Protein AF-A0A8J5WMP0-F1 (afdb_monomer_lite)

Radius of gyration: 18.97 Å; chains: 1; bounding box: 72×23×39 Å

Foldseek 3Di:
DDDDPDPPDPPPDPVLVVLLVVLCVQLQVCLVVVNLVRSLVSLVVSCVSPVPDLSSQLSNLLSQLVPFDLVDLCSNLVHDPCPDDDDDLVRLVVSLVVSLVSLPPDDPDDDVSSVVSSVVSNVSNVVSSVVSD

Structure (mmCIF, N/CA/C/O backbone):
data_AF-A0A8J5WMP0-F1
#
_entry.id   AF-A0A8J5WMP0-F1
#
loop_
_atom_site.group_PDB
_atom_site.id
_atom_site.type_symbol
_atom_site.label_atom_id
_atom_site.label_alt_id
_atom_site.label_comp_id
_atom_site.label_asym_id
_atom_site.label_entity_id
_atom_site.label_seq_id
_atom_site.pdbx_PDB_ins_code
_atom_site.Cartn_x
_atom_site.Cartn_y
_atom_site.Cartn_z
_atom_site.occupancy
_atom_site.B_iso_or_equiv
_atom_site.auth_seq_id
_atom_site.auth_comp_id
_atom_site.auth_asym_id
_atom_site.auth_atom_id
_atom_site.pdbx_PDB_model_num
ATOM 1 N N . MET A 1 1 ? 59.869 -8.081 -12.077 1.00 47.88 1 MET A N 1
ATOM 2 C CA . MET A 1 1 ? 58.884 -7.028 -11.755 1.00 47.88 1 MET A CA 1
ATOM 3 C C . MET A 1 1 ? 57.891 -6.886 -12.904 1.00 47.88 1 MET A C 1
ATOM 5 O O . MET A 1 1 ? 58.266 -6.296 -13.909 1.00 47.88 1 MET A O 1
ATOM 9 N N . PRO A 1 2 ? 56.664 -7.425 -12.801 1.00 46.62 2 PRO A N 1
ATOM 10 C CA . PRO A 1 2 ? 55.571 -6.978 -13.657 1.00 46.62 2 PRO A CA 1
ATOM 11 C C . PRO A 1 2 ? 54.339 -6.659 -12.800 1.00 46.62 2 PRO A C 1
ATOM 13 O O . PRO A 1 2 ? 53.570 -7.541 -12.436 1.00 46.62 2 PRO A O 1
ATOM 16 N N . GLY A 1 3 ? 54.171 -5.391 -12.437 1.00 41.25 3 GLY A N 1
ATOM 17 C CA . GLY A 1 3 ? 52.936 -4.885 -11.842 1.00 41.25 3 GLY A CA 1
ATOM 18 C C . GLY A 1 3 ? 52.186 -4.078 -12.889 1.00 41.25 3 GLY A C 1
ATOM 19 O O . GLY A 1 3 ? 52.313 -2.859 -12.921 1.00 41.25 3 GLY A O 1
ATOM 20 N N . GLY A 1 4 ? 51.464 -4.749 -13.785 1.00 47.53 4 GLY A N 1
ATOM 21 C CA . GLY A 1 4 ? 50.484 -4.068 -14.628 1.00 47.53 4 GLY A CA 1
ATOM 22 C C . GLY A 1 4 ? 49.282 -3.674 -13.767 1.00 47.53 4 GLY A C 1
ATOM 23 O O . GLY A 1 4 ? 48.756 -4.542 -13.066 1.00 47.53 4 GLY A O 1
ATOM 24 N N . PRO A 1 5 ? 48.814 -2.414 -13.777 1.00 46.19 5 PRO A N 1
ATOM 25 C CA . PRO A 1 5 ? 47.543 -2.097 -13.155 1.00 46.19 5 PRO A CA 1
ATOM 26 C C . PRO A 1 5 ? 46.428 -2.642 -14.050 1.00 46.19 5 PRO A C 1
ATOM 28 O O . PRO A 1 5 ? 46.051 -2.041 -15.057 1.00 46.19 5 PRO A O 1
ATOM 31 N N . SER A 1 6 ? 45.908 -3.811 -13.668 1.00 48.47 6 SER A N 1
ATOM 32 C CA . SER A 1 6 ? 44.595 -4.285 -14.091 1.00 48.47 6 SER A CA 1
ATOM 33 C C . SER A 1 6 ? 43.588 -3.164 -13.873 1.00 48.47 6 SER A C 1
ATOM 35 O O . SER A 1 6 ? 43.321 -2.750 -12.745 1.00 48.47 6 SER A O 1
ATOM 37 N N . ARG A 1 7 ? 43.033 -2.676 -14.981 1.00 50.16 7 ARG A N 1
ATOM 38 C CA . ARG A 1 7 ? 41.872 -1.794 -15.034 1.00 50.16 7 ARG A CA 1
ATOM 39 C C . ARG A 1 7 ? 40.671 -2.544 -14.453 1.00 50.16 7 ARG A C 1
ATOM 41 O O . ARG A 1 7 ? 39.878 -3.119 -15.189 1.00 50.16 7 ARG A O 1
ATOM 48 N N . ALA A 1 8 ? 40.547 -2.561 -13.129 1.00 43.94 8 ALA A N 1
ATOM 49 C CA . ALA A 1 8 ? 39.281 -2.840 -12.475 1.00 43.94 8 ALA A CA 1
ATOM 50 C C . ALA A 1 8 ? 38.412 -1.599 -12.688 1.00 43.94 8 ALA A C 1
ATOM 52 O O . ALA A 1 8 ? 38.604 -0.566 -12.049 1.00 43.94 8 ALA A O 1
ATOM 53 N N . ALA A 1 9 ? 37.532 -1.675 -13.683 1.00 46.50 9 ALA A N 1
ATOM 54 C CA . ALA A 1 9 ? 36.509 -0.677 -13.915 1.00 46.50 9 ALA A CA 1
ATOM 55 C C . ALA A 1 9 ? 35.616 -0.603 -12.671 1.00 46.50 9 ALA A C 1
ATOM 57 O O . ALA A 1 9 ? 34.736 -1.435 -12.470 1.00 46.50 9 ALA A O 1
ATOM 58 N N . SER A 1 10 ? 35.852 0.400 -11.830 1.00 45.62 10 SER A N 1
ATOM 59 C CA . SER A 1 10 ? 34.812 0.937 -10.968 1.00 45.62 10 SER A CA 1
ATOM 60 C C . SER A 1 10 ? 33.701 1.422 -11.894 1.00 45.62 10 SER A C 1
ATOM 62 O O . SER A 1 10 ? 33.881 2.428 -12.572 1.00 45.62 10 SER A O 1
ATOM 64 N N . ALA A 1 11 ? 32.600 0.682 -11.984 1.00 49.53 11 ALA A N 1
ATOM 65 C CA . ALA A 1 11 ? 31.325 1.212 -12.447 1.00 49.53 11 ALA A CA 1
ATOM 66 C C . ALA A 1 11 ? 30.597 1.723 -11.194 1.00 49.53 11 ALA A C 1
ATOM 68 O O . ALA A 1 11 ? 30.086 0.900 -10.431 1.00 49.53 11 ALA A O 1
ATOM 69 N N . PRO A 1 12 ? 30.613 3.033 -10.890 1.00 45.56 12 PRO A N 1
ATOM 70 C CA . PRO A 1 12 ? 29.970 3.561 -9.700 1.00 45.56 12 PRO A CA 1
ATOM 71 C C . PRO A 1 12 ? 28.574 4.094 -10.064 1.00 45.56 12 PRO A C 1
ATOM 73 O O . PRO A 1 12 ? 28.415 4.794 -11.056 1.00 45.56 12 PRO A O 1
ATOM 76 N N . ALA A 1 13 ? 27.575 3.780 -9.240 1.00 52.56 13 ALA A N 1
ATOM 77 C CA . ALA A 1 13 ? 26.239 4.396 -9.178 1.00 52.56 13 ALA A CA 1
ATOM 78 C C . ALA A 1 13 ? 25.251 4.213 -10.359 1.00 52.56 13 ALA A C 1
ATOM 80 O O . ALA A 1 13 ? 24.095 3.903 -10.084 1.00 52.56 13 ALA A O 1
ATOM 81 N N . GLU A 1 14 ? 25.658 4.299 -11.628 1.00 50.19 14 GLU A N 1
ATOM 82 C CA . GLU A 1 14 ? 24.717 4.345 -12.775 1.00 50.19 14 GLU A CA 1
ATOM 83 C C . GLU A 1 14 ? 23.823 3.092 -12.887 1.00 50.19 14 GLU A C 1
ATOM 85 O O . GLU A 1 14 ? 22.607 3.175 -13.032 1.00 50.19 14 GLU A O 1
ATOM 90 N N . GLY A 1 15 ? 24.398 1.899 -12.692 1.00 60.91 15 GLY A N 1
ATOM 91 C CA . GLY A 1 15 ? 23.635 0.647 -12.775 1.00 60.91 15 GLY A CA 1
ATOM 92 C C . GLY A 1 15 ? 22.608 0.450 -11.651 1.00 60.91 15 GLY A C 1
ATOM 93 O O . GLY A 1 15 ? 21.719 -0.390 -11.780 1.00 60.91 15 GLY A O 1
ATOM 94 N N . SER A 1 16 ? 22.722 1.194 -10.543 1.00 69.38 16 SER A N 1
ATOM 95 C CA . SER A 1 16 ? 21.764 1.119 -9.435 1.00 69.38 16 SER A CA 1
ATOM 96 C C . SER A 1 16 ? 20.502 1.918 -9.742 1.00 69.38 16 SER A C 1
ATOM 98 O O . SER A 1 16 ? 19.400 1.426 -9.500 1.00 69.38 16 SER A O 1
ATOM 100 N N . ASP A 1 17 ? 20.649 3.118 -10.302 1.00 79.06 17 ASP A N 1
ATOM 101 C CA . ASP A 1 17 ? 19.514 3.982 -10.635 1.00 79.06 17 ASP A CA 1
ATOM 102 C C . ASP A 1 17 ? 18.747 3.461 -11.857 1.00 79.06 17 ASP A C 1
ATOM 104 O O . ASP A 1 17 ? 17.510 3.470 -11.866 1.00 79.06 17 ASP A O 1
ATOM 108 N N . ASP A 1 18 ? 19.454 2.881 -12.830 1.00 85.31 18 ASP A N 1
ATOM 109 C CA . ASP A 1 18 ? 18.842 2.182 -13.963 1.00 85.31 18 ASP A CA 1
ATOM 110 C C . ASP A 1 18 ? 18.037 0.951 -13.516 1.00 85.31 18 ASP A C 1
ATOM 112 O O . ASP A 1 18 ? 16.903 0.737 -13.955 1.00 85.31 18 ASP A O 1
ATOM 116 N N . GLU A 1 19 ? 18.578 0.142 -12.598 1.00 88.88 19 GLU A N 1
ATOM 117 C CA . GLU A 1 19 ? 17.872 -1.029 -12.065 1.00 88.88 19 GLU A CA 1
ATOM 118 C C . GLU A 1 19 ? 16.671 -0.616 -11.199 1.00 88.88 19 GLU A C 1
ATOM 120 O O . GLU A 1 19 ? 15.621 -1.259 -11.258 1.00 88.88 19 GLU A O 1
ATOM 125 N N . VAL A 1 20 ? 16.771 0.473 -10.428 1.00 88.94 20 VAL A N 1
ATOM 126 C CA . VAL A 1 20 ? 15.630 1.037 -9.685 1.00 88.94 20 VAL A CA 1
ATOM 127 C C . VAL A 1 20 ? 14.538 1.477 -10.654 1.00 88.94 20 VAL A C 1
ATOM 129 O O . VAL A 1 20 ? 13.384 1.086 -10.478 1.00 88.94 20 VAL A O 1
ATOM 132 N N . SER A 1 21 ? 14.894 2.214 -11.705 1.00 89.69 21 SER A N 1
ATOM 133 C CA . SER A 1 21 ? 13.956 2.663 -12.739 1.00 89.69 21 SER A CA 1
ATOM 134 C C . SER A 1 21 ? 13.278 1.481 -13.434 1.00 89.69 21 SER A C 1
ATOM 136 O O . SER A 1 21 ? 12.055 1.451 -13.578 1.00 89.69 21 SER A O 1
ATOM 138 N N . ARG A 1 22 ? 14.048 0.440 -13.768 1.00 92.31 22 ARG A N 1
ATOM 139 C CA . ARG A 1 22 ? 13.532 -0.807 -14.341 1.00 92.31 22 ARG A CA 1
ATOM 140 C C . ARG A 1 22 ? 12.569 -1.531 -13.400 1.00 92.31 22 ARG A C 1
ATOM 142 O O . ARG A 1 22 ? 11.533 -2.021 -13.845 1.00 92.31 22 ARG A O 1
ATOM 149 N N . LEU A 1 23 ? 12.885 -1.619 -12.108 1.00 94.00 23 LEU A N 1
ATOM 150 C CA . LEU A 1 23 ? 12.010 -2.252 -11.118 1.00 94.00 23 LEU A CA 1
ATOM 151 C C . LEU A 1 23 ? 10.712 -1.470 -10.912 1.00 94.00 23 LEU A C 1
ATOM 153 O O . LEU A 1 23 ? 9.666 -2.088 -10.733 1.00 94.00 23 LEU A O 1
ATOM 157 N N . LEU A 1 24 ? 10.764 -0.139 -10.954 1.00 91.00 24 LEU A N 1
ATOM 158 C CA . LEU A 1 24 ? 9.570 0.701 -10.876 1.00 91.00 24 LEU A CA 1
ATOM 159 C C . LEU A 1 24 ? 8.686 0.507 -12.114 1.00 91.00 24 LEU A C 1
ATOM 161 O O . LEU A 1 24 ? 7.495 0.258 -11.960 1.00 91.00 24 LEU A O 1
ATOM 165 N N . ALA A 1 25 ? 9.266 0.468 -13.316 1.00 92.06 25 ALA A N 1
ATOM 166 C CA . ALA A 1 25 ? 8.525 0.159 -14.540 1.00 92.06 25 ALA A CA 1
ATOM 167 C C . ALA A 1 25 ? 7.882 -1.245 -14.508 1.00 92.06 25 ALA A C 1
ATOM 169 O O . ALA A 1 25 ? 6.728 -1.422 -14.898 1.00 92.06 25 ALA A O 1
ATOM 170 N N . LEU A 1 26 ? 8.589 -2.257 -13.988 1.00 93.88 26 LEU A N 1
ATOM 171 C CA . LEU A 1 26 ? 8.014 -3.593 -13.779 1.00 93.88 26 LEU A CA 1
ATOM 172 C C . LEU A 1 26 ? 6.859 -3.570 -12.771 1.00 93.88 26 LEU A C 1
ATOM 174 O O . LEU A 1 26 ? 5.837 -4.213 -12.991 1.00 93.88 26 LEU A O 1
ATOM 178 N N . ALA A 1 2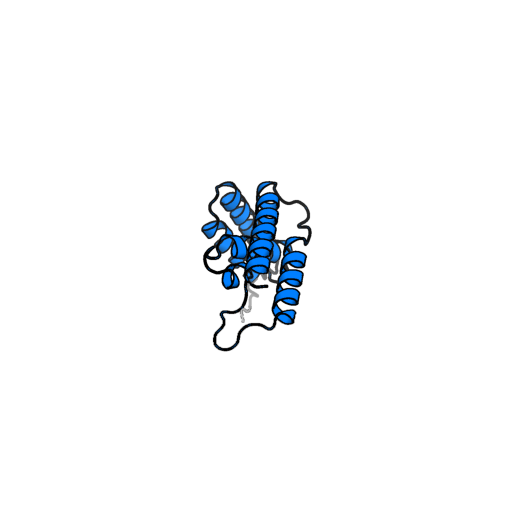7 ? 6.989 -2.804 -11.686 1.00 93.19 27 ALA A N 1
ATOM 179 C CA . ALA A 1 27 ? 5.912 -2.660 -10.715 1.00 93.19 27 ALA A CA 1
ATOM 180 C C . ALA A 1 27 ? 4.666 -2.013 -11.336 1.00 93.19 27 ALA A C 1
ATOM 182 O O . ALA A 1 27 ? 3.553 -2.461 -11.073 1.00 93.19 27 ALA A O 1
ATOM 183 N N . GLU A 1 28 ? 4.852 -0.996 -12.174 1.00 91.62 28 GLU A N 1
ATOM 184 C CA . GLU A 1 28 ? 3.772 -0.293 -12.869 1.00 91.62 28 GLU A CA 1
ATOM 185 C C . GLU A 1 28 ? 3.072 -1.190 -13.894 1.00 91.62 28 GLU A C 1
ATOM 187 O O . GLU A 1 28 ? 1.849 -1.291 -13.878 1.00 91.62 28 GLU A O 1
ATOM 192 N N . THR A 1 29 ? 3.827 -1.929 -14.708 1.00 93.19 29 THR A N 1
ATOM 193 C CA . THR A 1 29 ? 3.253 -2.886 -15.676 1.00 93.19 29 THR A CA 1
ATOM 194 C C . THR A 1 29 ? 2.506 -4.039 -15.001 1.00 93.19 29 THR A C 1
ATOM 196 O O . THR A 1 29 ? 1.455 -4.473 -15.474 1.00 93.19 29 THR A O 1
ATOM 199 N N . ASP A 1 30 ? 3.004 -4.541 -13.869 1.00 93.88 30 ASP A N 1
ATOM 200 C CA . ASP A 1 30 ? 2.283 -5.531 -13.069 1.00 93.88 30 ASP A CA 1
ATOM 201 C C . ASP A 1 30 ? 1.007 -4.959 -12.460 1.00 93.88 30 ASP A C 1
ATOM 203 O O . ASP A 1 30 ? -0.008 -5.653 -12.400 1.00 93.88 30 ASP A O 1
ATOM 207 N N . LEU A 1 31 ? 1.047 -3.707 -12.018 1.00 90.56 31 LEU A N 1
ATOM 208 C CA . LEU A 1 31 ? -0.094 -3.004 -11.450 1.00 90.56 31 LEU A CA 1
ATOM 209 C C . LEU A 1 31 ? -1.178 -2.774 -12.512 1.00 90.56 31 LEU A C 1
ATOM 211 O O . LEU A 1 31 ? -2.343 -3.067 -12.253 1.00 90.56 31 LEU A O 1
ATOM 215 N N . GLU A 1 32 ? -0.801 -2.357 -13.720 1.00 90.00 32 GLU A N 1
ATOM 216 C CA . GLU A 1 32 ? -1.704 -2.242 -14.875 1.00 90.00 32 GLU A CA 1
ATOM 217 C C . GLU A 1 32 ? -2.340 -3.584 -15.248 1.00 90.00 32 GLU A C 1
ATOM 219 O O . GLU A 1 32 ? -3.505 -3.646 -15.636 1.00 90.00 32 GLU A O 1
ATOM 224 N N . ALA A 1 33 ? -1.606 -4.680 -15.060 1.00 92.06 33 ALA A N 1
ATOM 225 C CA . ALA A 1 33 ? -2.119 -6.026 -15.259 1.00 92.06 33 ALA A CA 1
ATOM 226 C C . ALA A 1 33 ? -2.864 -6.607 -14.037 1.00 92.06 33 ALA A C 1
ATOM 228 O O . ALA A 1 33 ? -3.186 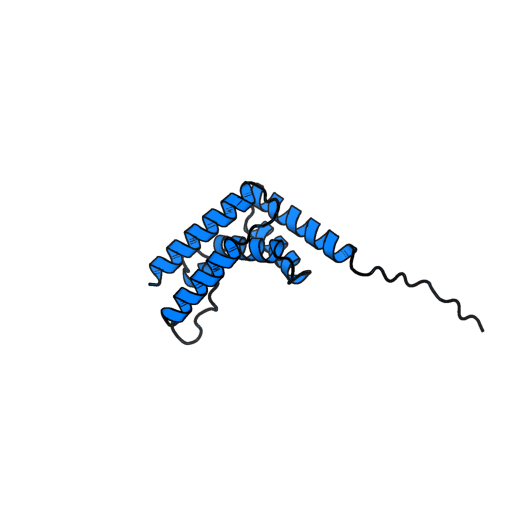-7.797 -14.028 1.00 92.06 33 ALA A O 1
ATOM 229 N N . GLY A 1 34 ? -3.100 -5.816 -12.983 1.00 89.38 34 GLY A N 1
ATOM 230 C CA . GLY A 1 34 ? -3.805 -6.239 -11.767 1.00 89.38 34 GLY A CA 1
ATOM 231 C C . GLY A 1 34 ? -3.016 -7.192 -10.855 1.00 89.38 34 GLY A C 1
ATOM 232 O O . GLY A 1 34 ? -3.564 -7.759 -9.909 1.00 89.38 34 GLY A O 1
ATOM 233 N N . ARG A 1 35 ? -1.715 -7.386 -11.091 1.00 92.88 35 ARG A N 1
ATOM 234 C CA . ARG A 1 35 ? -0.841 -8.299 -10.335 1.00 92.88 35 ARG A CA 1
ATOM 235 C C . ARG A 1 35 ? -0.230 -7.619 -9.105 1.00 92.88 35 ARG A C 1
ATOM 237 O O . ARG A 1 35 ? 0.990 -7.532 -8.967 1.00 92.88 35 ARG A O 1
ATOM 244 N N . LEU A 1 36 ? -1.070 -7.216 -8.149 1.00 91.69 36 LEU A N 1
ATOM 245 C CA . LEU A 1 36 ? -0.670 -6.453 -6.949 1.00 91.69 36 LEU A CA 1
ATOM 246 C C . LEU A 1 36 ? 0.503 -7.069 -6.164 1.00 91.69 36 LEU A C 1
ATOM 248 O O . LEU A 1 36 ? 1.420 -6.367 -5.746 1.00 91.69 36 LEU A O 1
ATOM 252 N N . ARG A 1 37 ? 0.517 -8.398 -5.986 1.00 92.75 37 ARG A N 1
ATOM 253 C CA . ARG A 1 37 ? 1.596 -9.091 -5.255 1.00 92.75 37 ARG A CA 1
ATOM 254 C C . ARG A 1 37 ? 2.933 -9.068 -5.997 1.00 92.75 37 ARG A C 1
ATOM 256 O O . ARG A 1 37 ? 3.978 -9.083 -5.350 1.00 92.75 37 ARG A O 1
ATOM 263 N N . ALA A 1 38 ? 2.914 -9.087 -7.328 1.00 94.25 38 ALA A N 1
ATOM 264 C CA . ALA A 1 38 ? 4.126 -9.008 -8.138 1.00 94.25 38 ALA A CA 1
ATOM 265 C C . ALA A 1 38 ? 4.654 -7.566 -8.141 1.00 94.25 38 ALA A C 1
ATOM 267 O O . ALA A 1 38 ? 5.802 -7.342 -7.751 1.00 94.25 38 ALA A O 1
ATOM 268 N N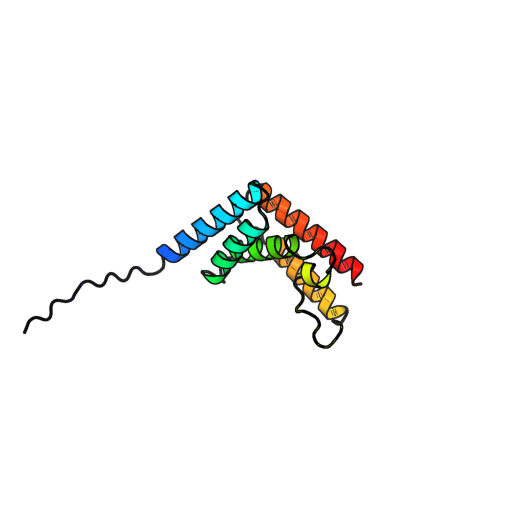 . ALA A 1 39 ? 3.762 -6.596 -8.372 1.00 94.06 39 ALA A N 1
ATOM 269 C CA . ALA A 1 39 ? 4.066 -5.174 -8.260 1.00 94.06 39 ALA A CA 1
ATOM 270 C C . ALA A 1 39 ? 4.694 -4.827 -6.900 1.00 94.06 39 ALA A C 1
ATOM 272 O O . ALA A 1 39 ? 5.728 -4.160 -6.832 1.00 94.06 39 ALA A O 1
ATOM 273 N N . HIS A 1 40 ? 4.134 -5.353 -5.802 1.00 94.56 40 HIS A N 1
ATOM 274 C CA . HIS A 1 40 ? 4.662 -5.145 -4.449 1.00 94.56 40 HIS A CA 1
ATOM 275 C C . HIS A 1 40 ? 6.088 -5.672 -4.280 1.00 94.56 40 HIS A C 1
ATOM 277 O O . HIS A 1 40 ? 6.928 -4.998 -3.681 1.00 94.56 40 HIS A O 1
ATOM 283 N N . LYS A 1 41 ? 6.404 -6.847 -4.840 1.00 95.88 41 LYS A N 1
ATOM 284 C CA . LYS A 1 41 ? 7.766 -7.404 -4.799 1.00 95.88 41 LYS A CA 1
ATOM 285 C C . LYS A 1 41 ? 8.761 -6.497 -5.522 1.00 95.88 41 LYS A C 1
ATOM 287 O O . LYS A 1 41 ? 9.849 -6.265 -4.991 1.00 95.88 41 LYS A O 1
ATOM 292 N N . HIS A 1 42 ? 8.393 -5.979 -6.693 1.00 93.62 42 HIS A N 1
ATOM 293 C CA . HIS A 1 42 ? 9.239 -5.075 -7.472 1.00 93.62 42 HIS A CA 1
ATOM 294 C C . HIS A 1 42 ? 9.447 -3.734 -6.759 1.00 93.62 42 HIS A C 1
ATOM 296 O O . HIS A 1 42 ? 10.595 -3.338 -6.549 1.00 93.62 42 HIS A O 1
ATOM 302 N N . ALA A 1 43 ? 8.374 -3.112 -6.262 1.00 92.88 43 ALA A N 1
ATOM 303 C CA . ALA A 1 43 ? 8.447 -1.876 -5.483 1.00 92.88 43 ALA A CA 1
ATOM 304 C C . ALA A 1 43 ? 9.284 -2.042 -4.201 1.00 92.88 43 ALA A C 1
ATOM 306 O O . ALA A 1 43 ? 10.129 -1.206 -3.885 1.00 92.88 43 ALA A O 1
ATOM 307 N N . ARG A 1 44 ? 9.132 -3.168 -3.488 1.00 93.75 44 ARG A N 1
ATOM 308 C CA . ARG A 1 44 ? 9.937 -3.479 -2.296 1.00 93.75 44 ARG A CA 1
ATOM 309 C C . ARG A 1 44 ? 11.418 -3.628 -2.622 1.00 93.75 44 ARG A C 1
ATOM 311 O O . ARG A 1 44 ? 12.260 -3.223 -1.823 1.00 93.75 44 ARG A O 1
ATOM 318 N N . ARG A 1 45 ? 11.752 -4.233 -3.764 1.00 93.69 45 ARG A N 1
ATOM 319 C CA . ARG A 1 45 ? 13.143 -4.359 -4.211 1.00 93.69 45 ARG A CA 1
ATOM 320 C C . ARG A 1 45 ? 13.718 -2.995 -4.593 1.00 93.69 45 ARG A C 1
ATOM 322 O O . ARG A 1 45 ? 14.813 -2.686 -4.138 1.00 93.69 45 ARG A O 1
ATOM 329 N N . ALA A 1 46 ? 12.963 -2.171 -5.319 1.00 92.31 46 ALA A N 1
ATOM 330 C CA . ALA A 1 46 ? 13.364 -0.809 -5.669 1.00 92.31 46 ALA A CA 1
ATOM 331 C C . ALA A 1 46 ? 13.637 0.044 -4.417 1.00 92.31 46 ALA A C 1
ATOM 333 O O . ALA A 1 46 ? 14.703 0.637 -4.296 1.00 92.31 46 ALA A O 1
ATOM 334 N N . ALA A 1 47 ? 12.734 0.021 -3.432 1.00 91.06 47 ALA A N 1
ATOM 335 C CA . ALA A 1 47 ? 12.888 0.778 -2.187 1.00 91.06 47 ALA A CA 1
ATOM 336 C C . ALA A 1 47 ? 14.067 0.299 -1.319 1.00 91.06 47 ALA A C 1
ATOM 338 O O . ALA A 1 47 ? 14.628 1.075 -0.553 1.00 91.06 47 ALA A O 1
ATOM 339 N N . ARG A 1 48 ? 14.456 -0.979 -1.422 1.00 90.81 48 ARG A N 1
ATOM 340 C CA . ARG A 1 48 ? 15.654 -1.509 -0.748 1.00 90.81 48 ARG A CA 1
ATOM 341 C C . ARG A 1 48 ? 16.947 -1.094 -1.435 1.00 90.81 48 ARG A C 1
ATOM 343 O O . ARG A 1 48 ? 17.938 -0.894 -0.746 1.00 90.81 48 ARG A O 1
ATOM 350 N N . LEU A 1 49 ? 16.936 -1.017 -2.765 1.00 90.88 49 LEU A N 1
ATOM 351 C CA . LEU A 1 49 ? 18.093 -0.594 -3.552 1.00 90.88 49 LEU A CA 1
ATOM 352 C C . LEU A 1 49 ? 18.331 0.910 -3.424 1.00 90.88 49 LEU A C 1
ATOM 354 O O . LEU A 1 49 ? 19.470 1.324 -3.249 1.00 90.88 49 LEU A O 1
ATOM 358 N N . HIS A 1 50 ? 17.263 1.711 -3.430 1.00 87.31 50 HIS A N 1
ATOM 359 C CA . HIS A 1 50 ? 17.357 3.157 -3.263 1.00 87.31 50 HIS A CA 1
ATOM 360 C C . HIS A 1 50 ? 16.318 3.679 -2.254 1.00 87.31 50 HIS A C 1
ATOM 362 O O . HIS A 1 50 ? 15.246 4.159 -2.640 1.00 87.31 50 HIS A O 1
ATOM 368 N N . PRO A 1 51 ? 16.630 3.626 -0.944 1.00 84.25 51 PRO A N 1
ATOM 369 C CA . PRO A 1 51 ? 15.723 4.069 0.120 1.00 84.25 51 PRO A CA 1
ATOM 370 C C . PRO A 1 51 ? 15.350 5.552 0.049 1.00 84.25 51 PRO A C 1
ATOM 372 O O . PRO A 1 51 ? 14.305 5.948 0.558 1.00 84.25 51 PRO A O 1
ATOM 375 N N . ALA A 1 52 ? 16.187 6.372 -0.591 1.00 86.31 52 ALA A N 1
ATOM 376 C CA . ALA A 1 52 ? 15.932 7.794 -0.791 1.00 86.31 52 ALA A CA 1
ATOM 377 C C . ALA A 1 52 ? 15.005 8.081 -1.989 1.00 86.31 52 ALA A C 1
ATOM 379 O O . ALA A 1 52 ? 14.697 9.241 -2.241 1.00 86.31 52 ALA A O 1
ATOM 380 N N . SER A 1 53 ? 14.559 7.060 -2.741 1.00 84.94 53 SER A N 1
ATOM 381 C CA . SER A 1 53 ? 13.690 7.262 -3.907 1.00 84.94 53 SER A CA 1
ATOM 382 C C . SER A 1 53 ? 12.257 7.533 -3.436 1.00 84.94 53 SER A C 1
ATOM 384 O O . SER A 1 53 ? 11.617 6.621 -2.897 1.00 84.94 53 SER A O 1
ATOM 386 N N . PRO A 1 54 ? 11.712 8.746 -3.659 1.00 86.19 54 PRO A N 1
ATOM 387 C CA . PRO A 1 54 ? 10.352 9.070 -3.242 1.00 86.19 54 PRO A CA 1
ATOM 388 C C . PRO A 1 54 ? 9.326 8.206 -3.983 1.00 86.19 54 PRO A C 1
ATOM 390 O O . PRO A 1 54 ? 8.375 7.722 -3.371 1.00 86.19 54 PRO A O 1
ATOM 393 N N . ARG A 1 55 ? 9.563 7.922 -5.272 1.00 86.50 55 ARG A N 1
ATOM 394 C CA . ARG A 1 55 ? 8.695 7.072 -6.098 1.00 86.50 55 ARG A CA 1
ATOM 395 C C . ARG A 1 55 ? 8.660 5.631 -5.591 1.00 86.50 55 ARG A C 1
ATOM 397 O O . ARG A 1 55 ? 7.583 5.051 -5.479 1.00 86.50 55 ARG A O 1
ATOM 404 N N . ALA A 1 56 ? 9.815 5.066 -5.229 1.00 89.75 56 ALA A N 1
ATOM 405 C CA . ALA A 1 56 ? 9.874 3.705 -4.698 1.00 89.75 56 ALA A CA 1
ATOM 406 C C . ALA A 1 56 ? 9.184 3.586 -3.334 1.00 89.75 56 ALA A C 1
ATOM 408 O O . ALA A 1 56 ? 8.439 2.632 -3.107 1.00 89.75 56 ALA A O 1
ATOM 409 N N . ALA A 1 57 ? 9.389 4.564 -2.447 1.00 90.25 57 ALA A N 1
ATOM 410 C CA . ALA A 1 57 ? 8.721 4.610 -1.150 1.00 90.25 57 ALA A CA 1
ATOM 411 C C . ALA A 1 57 ? 7.196 4.747 -1.296 1.00 90.25 57 ALA A C 1
ATOM 413 O O . ALA A 1 57 ? 6.443 4.029 -0.636 1.00 90.25 57 ALA A O 1
ATOM 414 N N . LEU A 1 58 ? 6.738 5.622 -2.193 1.00 90.75 58 LEU A N 1
ATOM 415 C CA . LEU A 1 58 ? 5.321 5.825 -2.470 1.00 90.75 58 LEU A CA 1
ATOM 416 C C . LEU A 1 58 ? 4.652 4.558 -3.013 1.00 90.75 58 LEU A C 1
ATOM 418 O O . LEU A 1 58 ? 3.641 4.126 -2.455 1.00 90.75 58 LEU A O 1
ATOM 422 N N . LEU A 1 59 ? 5.224 3.934 -4.052 1.00 91.25 59 LEU A N 1
ATOM 423 C CA . LEU A 1 59 ? 4.658 2.712 -4.635 1.00 91.25 59 LEU A CA 1
ATOM 424 C C . LEU A 1 59 ? 4.649 1.572 -3.622 1.00 91.25 59 LEU A C 1
ATOM 426 O O . LEU A 1 59 ? 3.660 0.848 -3.521 1.00 91.25 59 LEU A O 1
ATOM 430 N N . LEU A 1 60 ? 5.719 1.430 -2.836 1.00 93.31 60 LEU A N 1
ATOM 431 C CA . LEU A 1 60 ? 5.776 0.424 -1.785 1.00 93.31 60 LEU A CA 1
ATOM 432 C C . LEU A 1 60 ? 4.672 0.636 -0.746 1.00 93.31 60 LEU A C 1
ATOM 434 O O . LEU A 1 60 ? 4.015 -0.334 -0.373 1.00 93.31 60 LEU A O 1
ATOM 438 N N . ASN A 1 61 ? 4.443 1.870 -0.295 1.00 92.56 61 ASN A N 1
ATOM 439 C CA . ASN A 1 61 ? 3.400 2.168 0.682 1.00 92.56 61 ASN A CA 1
ATOM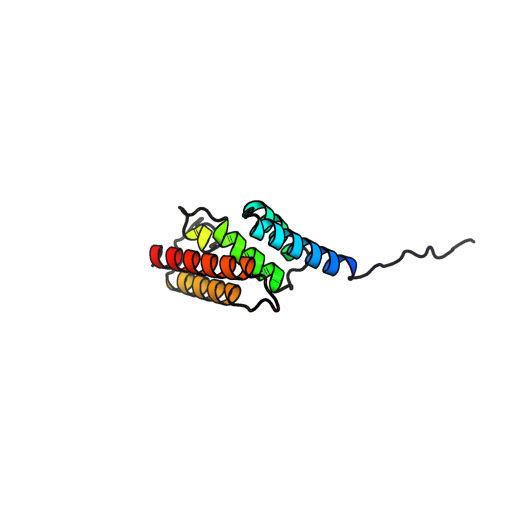 440 C C . ASN A 1 61 ? 2.007 1.881 0.112 1.00 92.56 61 ASN A C 1
ATOM 442 O O . ASN A 1 61 ? 1.253 1.137 0.735 1.00 92.56 61 ASN A O 1
ATOM 446 N N . ALA A 1 62 ? 1.689 2.381 -1.087 1.00 92.50 62 ALA A N 1
ATOM 447 C CA . ALA A 1 62 ? 0.392 2.147 -1.724 1.00 92.50 62 ALA A CA 1
ATOM 448 C C . ALA A 1 62 ? 0.117 0.647 -1.919 1.00 92.50 62 ALA A C 1
ATOM 450 O O . ALA A 1 62 ? -0.915 0.133 -1.492 1.00 92.50 62 ALA A O 1
ATOM 451 N N . LEU A 1 63 ? 1.080 -0.088 -2.478 1.00 93.50 63 LEU A N 1
ATOM 452 C CA . LEU A 1 63 ? 0.943 -1.526 -2.701 1.00 93.50 63 LEU A CA 1
ATOM 453 C C . LEU A 1 63 ? 0.900 -2.322 -1.394 1.00 93.50 63 LEU A C 1
ATOM 455 O O . LEU A 1 63 ? 0.210 -3.333 -1.333 1.00 93.50 63 LEU A O 1
ATOM 459 N N . SER A 1 64 ? 1.599 -1.888 -0.342 1.00 92.94 64 SER A N 1
ATOM 460 C CA . SER A 1 64 ? 1.529 -2.562 0.961 1.00 92.94 64 SER A CA 1
ATOM 461 C C . SER A 1 64 ? 0.139 -2.434 1.581 1.00 92.94 64 SER A C 1
ATOM 463 O O . SER A 1 64 ? -0.347 -3.406 2.147 1.00 92.94 64 SER A O 1
ATOM 465 N N . VAL A 1 65 ? -0.519 -1.279 1.423 1.00 92.56 65 VAL A N 1
ATOM 466 C CA . VAL A 1 65 ? -1.909 -1.070 1.861 1.00 92.56 65 VAL A CA 1
ATOM 467 C C . VAL A 1 65 ? -2.874 -1.954 1.064 1.00 92.56 65 VAL A C 1
ATOM 469 O O . VAL A 1 65 ? -3.774 -2.554 1.640 1.00 92.56 65 VAL A O 1
ATOM 472 N N . LEU A 1 66 ? -2.687 -2.077 -0.255 1.00 91.25 66 LEU A N 1
ATOM 473 C CA . LEU A 1 66 ? -3.572 -2.891 -1.099 1.00 91.25 66 LEU A CA 1
ATOM 474 C C . LEU A 1 66 ? -3.368 -4.404 -0.941 1.00 91.25 66 LEU A C 1
ATOM 476 O O . LEU A 1 66 ? -4.312 -5.169 -1.114 1.00 91.25 66 LEU A O 1
ATOM 480 N N . VAL A 1 67 ? -2.142 -4.845 -0.652 1.00 92.00 67 VAL A N 1
ATOM 481 C CA . VAL A 1 67 ? -1.817 -6.264 -0.423 1.00 92.00 67 VAL A CA 1
ATOM 482 C C . VAL A 1 67 ? -2.134 -6.695 1.012 1.00 92.00 67 VAL A C 1
ATOM 484 O O . VAL A 1 67 ? -2.224 -7.897 1.271 1.00 92.00 67 VAL A O 1
ATOM 487 N N . ALA A 1 68 ? -2.296 -5.744 1.938 1.00 90.19 68 ALA A N 1
ATOM 488 C CA . ALA A 1 68 ? -2.716 -6.037 3.299 1.00 90.19 68 ALA A CA 1
ATOM 489 C C . ALA A 1 68 ? -4.058 -6.780 3.317 1.00 90.19 68 ALA A C 1
ATOM 491 O O . ALA A 1 68 ? -4.924 -6.572 2.468 1.00 90.19 68 ALA A O 1
ATOM 492 N N . ASP A 1 69 ? -4.202 -7.660 4.304 1.00 85.69 69 ASP A N 1
ATOM 493 C CA . ASP A 1 69 ? -5.443 -8.384 4.536 1.00 85.69 69 ASP A CA 1
ATOM 494 C C . ASP A 1 69 ? -6.556 -7.398 4.911 1.00 85.69 69 ASP A C 1
ATOM 496 O O . ASP A 1 69 ? -6.413 -6.626 5.863 1.00 85.69 69 ASP A O 1
ATOM 500 N N . GLU A 1 70 ? -7.664 -7.438 4.171 1.00 79.00 70 GLU A N 1
ATOM 501 C CA . GLU A 1 70 ? -8.825 -6.567 4.378 1.00 79.00 70 GLU A CA 1
ATOM 502 C C . GLU A 1 70 ? -9.482 -6.798 5.746 1.00 79.00 70 GLU A C 1
ATOM 504 O O . GLU A 1 70 ? -10.080 -5.882 6.306 1.00 79.00 70 GLU A O 1
ATOM 509 N N . SER A 1 71 ? -9.311 -7.990 6.332 1.00 84.00 71 SER A N 1
ATOM 510 C CA . SER A 1 71 ? -9.772 -8.294 7.691 1.00 84.00 71 SER A CA 1
ATOM 511 C C . SER A 1 71 ? -8.909 -7.649 8.784 1.00 84.00 71 SER A C 1
ATOM 513 O O . SER A 1 71 ? -9.313 -7.584 9.946 1.00 84.00 71 SER A O 1
ATOM 515 N N . SER A 1 72 ? -7.721 -7.144 8.430 1.00 85.88 72 SER A N 1
ATOM 516 C CA . SER A 1 72 ? -6.779 -6.525 9.357 1.00 85.88 72 SER A CA 1
ATOM 517 C C . SER A 1 72 ? -6.595 -5.038 9.059 1.00 85.88 72 SER A C 1
ATOM 519 O O . SER A 1 72 ? -5.714 -4.610 8.305 1.00 85.88 72 SER A O 1
ATOM 521 N N . HIS A 1 73 ? -7.371 -4.207 9.755 1.00 87.06 73 HIS A N 1
ATOM 522 C CA . HIS A 1 73 ? -7.208 -2.750 9.723 1.00 87.06 73 HIS A CA 1
ATOM 523 C C . HIS A 1 73 ? -5.813 -2.306 10.199 1.00 87.06 73 HIS A C 1
ATOM 525 O O . HIS A 1 73 ? -5.249 -1.344 9.677 1.00 87.06 73 HIS A O 1
ATOM 531 N N . HIS A 1 74 ? -5.202 -3.057 11.123 1.00 85.62 74 HIS A N 1
ATOM 532 C CA . HIS A 1 74 ? -3.821 -2.824 11.551 1.00 85.62 74 HIS A CA 1
ATOM 533 C C . HIS A 1 74 ? -2.808 -3.048 10.423 1.00 85.62 74 HIS A C 1
ATOM 535 O O . HIS A 1 74 ? -1.921 -2.214 10.234 1.00 85.62 74 HIS A O 1
ATOM 541 N N . ALA A 1 75 ? -2.951 -4.134 9.655 1.00 87.00 75 ALA A N 1
ATOM 542 C CA . ALA A 1 75 ? -2.089 -4.398 8.506 1.00 87.00 75 ALA A CA 1
ATOM 543 C C . ALA A 1 75 ? -2.293 -3.352 7.403 1.00 87.00 75 ALA A C 1
ATOM 545 O O . ALA A 1 75 ? -1.318 -2.867 6.837 1.00 87.00 75 ALA A O 1
ATOM 546 N N . THR A 1 76 ? -3.544 -2.953 7.155 1.00 89.06 76 THR A N 1
ATOM 547 C CA . THR A 1 76 ? -3.899 -1.927 6.159 1.00 89.06 76 THR A CA 1
ATOM 548 C C . THR A 1 76 ? -3.263 -0.577 6.488 1.00 89.06 76 THR A C 1
ATOM 550 O O . THR A 1 76 ? -2.746 0.099 5.606 1.00 89.06 76 THR A O 1
ATOM 553 N N . LEU A 1 77 ? -3.219 -0.194 7.765 1.00 88.25 77 LEU A N 1
ATOM 554 C CA . LEU A 1 77 ? -2.539 1.026 8.206 1.00 88.25 77 LEU A CA 1
ATOM 555 C C . LEU A 1 77 ? -1.020 0.880 8.337 1.00 88.25 77 LEU A C 1
ATOM 557 O O . LEU A 1 77 ? -0.385 1.822 8.804 1.00 88.25 77 LEU A O 1
ATOM 561 N N . LEU A 1 78 ? -0.435 -0.255 7.938 1.00 88.56 78 LEU A N 1
ATOM 562 C CA . LEU A 1 78 ? 0.995 -0.562 8.061 1.00 88.56 78 LEU A CA 1
ATOM 563 C C . LEU A 1 78 ? 1.514 -0.414 9.501 1.00 88.56 78 LEU A C 1
ATOM 565 O O . LEU A 1 78 ? 2.661 -0.025 9.728 1.00 88.56 78 LEU A O 1
ATOM 569 N N . LEU A 1 79 ? 0.658 -0.703 10.483 1.00 85.50 79 LEU A N 1
ATOM 570 C CA . LEU A 1 79 ? 1.014 -0.610 11.891 1.00 85.50 79 LEU A CA 1
ATOM 571 C C . LEU A 1 79 ? 1.869 -1.821 12.290 1.00 85.50 79 LEU A C 1
ATOM 573 O O . LEU A 1 79 ? 1.574 -2.945 11.874 1.00 85.50 79 LEU A O 1
ATOM 577 N N . PRO A 1 80 ? 2.911 -1.632 13.119 1.00 72.69 80 PRO A N 1
ATOM 578 C CA . PRO A 1 80 ? 3.641 -2.757 13.683 1.00 72.69 80 PRO A CA 1
ATOM 579 C C . PRO A 1 80 ? 2.668 -3.633 14.481 1.00 72.69 80 PRO A C 1
ATOM 581 O O . PRO A 1 80 ? 1.895 -3.125 15.296 1.00 72.69 80 PRO A O 1
ATOM 584 N N . GLY A 1 81 ? 2.680 -4.940 14.199 1.00 63.09 81 GLY A N 1
ATOM 585 C CA . GLY A 1 81 ? 1.763 -5.906 14.805 1.00 63.09 81 GLY A CA 1
ATOM 586 C C . GLY A 1 81 ? 1.764 -5.783 16.328 1.00 63.09 81 GLY A C 1
ATOM 587 O O . GLY A 1 81 ? 2.828 -5.734 16.946 1.00 63.09 81 GLY A O 1
ATOM 588 N N . SER A 1 82 ? 0.573 -5.692 16.924 1.00 57.31 82 SER A N 1
ATOM 589 C CA . SER A 1 82 ? 0.367 -5.421 18.347 1.00 57.31 82 SER A CA 1
ATOM 590 C C . SER A 1 82 ? 0.815 -6.600 19.221 1.00 57.31 82 SER A C 1
ATOM 592 O O . SER A 1 82 ? 0.005 -7.382 19.707 1.00 57.31 82 SER A O 1
ATOM 594 N N . GLN A 1 83 ? 2.117 -6.738 19.437 1.00 56.16 83 GLN A N 1
ATOM 595 C CA . GLN A 1 83 ? 2.708 -7.718 20.353 1.00 56.16 83 GLN A CA 1
ATOM 596 C C . GLN A 1 83 ? 2.814 -7.166 21.790 1.00 56.16 83 GLN A C 1
ATOM 598 O O . GLN A 1 83 ? 3.781 -7.454 22.488 1.00 56.16 83 GLN A O 1
ATOM 603 N N . GLY A 1 84 ? 1.861 -6.343 22.254 1.00 55.59 84 GLY A N 1
ATOM 604 C CA . GLY A 1 84 ? 1.874 -5.970 23.677 1.00 55.59 84 GLY A CA 1
ATOM 605 C C . GLY A 1 84 ? 0.922 -4.880 24.158 1.00 55.59 84 GLY A C 1
ATOM 606 O O . GLY A 1 84 ? 0.467 -4.979 25.290 1.00 55.59 84 GLY A O 1
ATOM 607 N N . SER A 1 85 ? 0.571 -3.881 23.338 1.00 58.19 85 SER A N 1
ATOM 608 C CA . SER A 1 85 ? -0.333 -2.800 23.773 1.00 58.19 85 SER A CA 1
ATOM 609 C C . SER A 1 85 ? -1.165 -2.229 22.624 1.00 58.19 85 SER A C 1
ATOM 611 O O . SER A 1 85 ? -0.610 -2.001 21.543 1.00 58.19 85 SER A O 1
ATOM 613 N N . PRO A 1 86 ? -2.466 -1.946 22.840 1.00 67.31 86 PRO A N 1
ATOM 614 C CA . PRO A 1 86 ? -3.263 -1.188 21.885 1.00 67.31 86 PRO A CA 1
ATOM 615 C C . PRO A 1 86 ? -2.625 0.190 21.682 1.00 67.31 86 PRO A C 1
ATOM 617 O O . PRO A 1 86 ? -2.225 0.863 22.635 1.00 67.31 86 PRO A O 1
ATOM 620 N N . LEU A 1 87 ? -2.483 0.596 20.421 1.00 74.56 87 LEU A N 1
ATOM 621 C CA . LEU A 1 87 ? -1.953 1.912 20.081 1.00 74.56 87 LEU A CA 1
ATOM 622 C C . LEU A 1 87 ? -2.851 2.991 20.687 1.00 74.56 87 LEU A C 1
ATOM 624 O O . LEU A 1 87 ? -4.070 2.944 20.551 1.00 74.56 87 LEU A O 1
ATOM 628 N N . SER A 1 88 ? -2.244 3.993 21.326 1.00 85.56 88 SER A N 1
ATOM 629 C CA . SER A 1 88 ? -2.993 5.159 21.796 1.00 85.56 88 SER A CA 1
ATOM 630 C C . SER A 1 88 ? -3.718 5.833 20.615 1.00 85.56 88 SER A C 1
ATOM 632 O O . SER A 1 88 ? -3.124 5.938 19.534 1.00 85.56 88 SER A O 1
ATOM 634 N N . PRO A 1 89 ? -4.939 6.373 20.800 1.00 85.31 89 PRO A N 1
ATOM 635 C CA . PRO A 1 89 ? -5.676 7.069 19.738 1.00 85.31 89 PRO A CA 1
ATOM 636 C C . PRO A 1 89 ? -4.869 8.197 19.073 1.00 85.31 89 PRO A C 1
ATOM 638 O O . PRO A 1 89 ? -4.960 8.440 17.869 1.00 85.31 89 PRO A O 1
ATOM 641 N N . SER A 1 90 ? -4.012 8.872 19.846 1.00 87.44 90 SER A N 1
ATOM 642 C CA . SER A 1 90 ? -3.115 9.916 19.341 1.00 87.44 90 SER A CA 1
ATOM 643 C C . SER A 1 90 ? -2.023 9.358 18.419 1.00 87.44 90 SER A C 1
ATOM 645 O O . SER A 1 90 ? -1.728 9.957 17.381 1.00 87.44 90 SER A O 1
ATOM 647 N N . ALA A 1 91 ? -1.459 8.196 18.760 1.00 87.56 91 ALA A N 1
ATOM 648 C CA . ALA A 1 91 ? -0.467 7.494 17.954 1.00 87.56 91 ALA A CA 1
ATOM 649 C C . ALA A 1 91 ? -1.085 6.986 16.646 1.00 87.56 91 ALA A C 1
ATOM 651 O O . ALA A 1 91 ? -0.501 7.193 15.582 1.00 87.56 91 ALA A O 1
ATOM 652 N N . LEU A 1 92 ? -2.298 6.427 16.713 1.00 88.44 92 LEU A N 1
ATOM 653 C CA . LEU A 1 92 ? -3.063 5.995 15.543 1.00 88.44 92 LEU A CA 1
ATOM 654 C C . LEU A 1 92 ? -3.322 7.166 14.583 1.00 88.44 92 LEU A C 1
ATOM 656 O O . LEU A 1 92 ? -2.973 7.099 13.404 1.00 88.44 92 LEU A O 1
ATOM 660 N N . ARG A 1 93 ? -3.846 8.287 15.096 1.00 90.56 93 ARG A N 1
ATOM 661 C CA . ARG A 1 93 ? -4.103 9.496 14.298 1.00 90.56 93 ARG A CA 1
ATOM 662 C C . ARG A 1 93 ? -2.832 10.063 13.672 1.00 90.56 93 ARG A C 1
ATOM 664 O O . ARG A 1 93 ? -2.853 10.499 12.519 1.00 90.56 93 ARG A O 1
ATOM 671 N N . ARG A 1 94 ? -1.719 10.078 14.414 1.00 92.19 94 ARG A N 1
ATOM 672 C CA . ARG A 1 94 ? -0.414 10.516 13.895 1.00 92.19 94 ARG A CA 1
ATOM 673 C C . ARG A 1 94 ? 0.059 9.601 12.766 1.00 92.19 94 ARG A C 1
ATOM 675 O O . ARG A 1 94 ? 0.529 10.111 11.750 1.00 92.19 94 ARG A O 1
ATOM 682 N N . HIS A 1 95 ? -0.101 8.288 12.924 1.00 91.25 95 HIS A N 1
ATOM 683 C CA . HIS A 1 95 ? 0.285 7.309 11.914 1.00 91.25 95 HIS A CA 1
ATOM 684 C C . HIS A 1 95 ? -0.532 7.470 10.632 1.00 91.25 95 HIS A C 1
ATOM 686 O O . HIS A 1 95 ? 0.044 7.664 9.564 1.00 91.25 95 HIS A O 1
ATOM 692 N N . TYR A 1 96 ? -1.862 7.507 10.747 1.00 91.69 96 TYR A N 1
ATOM 693 C CA . TYR A 1 96 ? -2.761 7.722 9.612 1.00 91.69 96 TYR A CA 1
ATOM 694 C C . TYR A 1 96 ? -2.423 9.009 8.845 1.00 91.69 96 TYR A C 1
ATOM 696 O O . TYR A 1 96 ? -2.309 8.999 7.618 1.00 91.69 96 TYR A O 1
ATOM 704 N N . LYS A 1 97 ? -2.187 10.119 9.559 1.00 93.19 97 LYS A N 1
ATOM 705 C CA . LYS A 1 97 ? -1.779 11.387 8.936 1.00 93.19 97 LYS A CA 1
ATOM 706 C C . LYS A 1 97 ? -0.442 11.280 8.202 1.00 93.19 97 LYS A C 1
ATOM 708 O O . LYS A 1 97 ? -0.312 11.827 7.110 1.00 93.19 97 LYS A O 1
ATOM 713 N N . SER A 1 98 ? 0.537 10.593 8.788 1.00 92.00 98 SER A N 1
ATOM 714 C CA . SER A 1 98 ? 1.845 10.364 8.167 1.00 92.00 98 SER A CA 1
ATOM 715 C C . SER A 1 98 ? 1.727 9.514 6.900 1.00 92.00 98 SER A C 1
ATOM 717 O O . SER A 1 98 ? 2.271 9.885 5.862 1.00 92.00 98 SER A O 1
ATOM 719 N N . LEU A 1 99 ? 0.961 8.422 6.961 1.00 91.06 99 LEU A N 1
ATOM 720 C CA . LEU A 1 99 ? 0.699 7.540 5.825 1.00 91.06 99 LEU A CA 1
ATOM 721 C C . LEU A 1 99 ? -0.017 8.284 4.693 1.00 91.06 99 LEU A C 1
ATOM 723 O O . LEU A 1 99 ? 0.450 8.280 3.559 1.00 91.06 99 LEU A O 1
ATOM 727 N N . SER A 1 100 ? -1.092 9.008 5.015 1.00 91.19 100 SER A N 1
ATOM 728 C CA . SER A 1 100 ? -1.839 9.825 4.050 1.00 91.19 100 SER A CA 1
ATOM 729 C C . SER A 1 100 ? -0.956 10.882 3.390 1.00 91.19 100 SER A C 1
ATOM 731 O O . SER A 1 100 ? -1.058 11.115 2.189 1.00 91.19 100 SER A O 1
ATOM 733 N N . LYS A 1 101 ? -0.061 11.517 4.161 1.00 91.50 101 LYS A N 1
ATOM 734 C CA . LYS A 1 101 ? 0.907 12.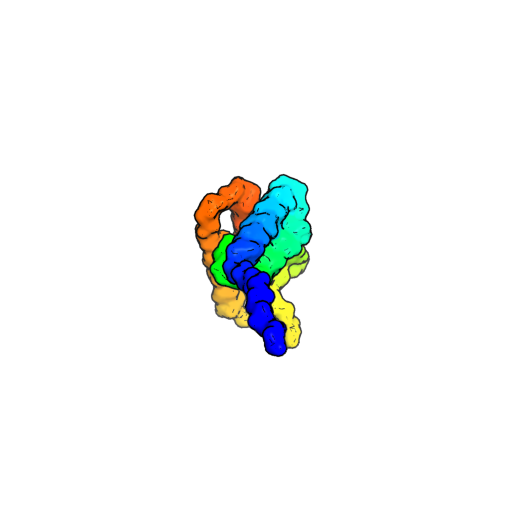478 3.624 1.00 91.50 101 LYS A CA 1
ATOM 735 C C . LYS A 1 101 ? 1.894 11.804 2.668 1.00 91.50 101 LYS A C 1
ATOM 737 O O . LYS A 1 101 ? 2.187 12.378 1.629 1.00 91.50 101 LYS A O 1
ATOM 742 N N . SER A 1 102 ? 2.379 10.606 2.999 1.00 89.56 102 SER A N 1
ATOM 743 C CA . SER A 1 102 ? 3.289 9.850 2.132 1.00 89.56 102 SER A CA 1
ATOM 744 C C . SER A 1 102 ? 2.627 9.393 0.835 1.00 89.56 102 SER A C 1
ATOM 746 O O . SER A 1 102 ? 3.290 9.398 -0.193 1.00 89.56 102 SER A O 1
ATOM 748 N N . LEU A 1 103 ? 1.356 8.989 0.876 1.00 88.88 103 LEU A N 1
ATOM 749 C CA . LEU A 1 103 ? 0.612 8.555 -0.311 1.00 88.88 103 LEU A CA 1
ATOM 750 C C . LEU A 1 103 ? 0.271 9.724 -1.242 1.00 88.88 103 LEU A C 1
ATOM 752 O O . LEU A 1 103 ? 0.178 9.538 -2.445 1.00 88.88 103 LEU A O 1
ATOM 756 N N . ARG A 1 104 ? 0.106 10.931 -0.691 1.00 87.12 104 ARG A N 1
ATOM 757 C CA . ARG A 1 104 ? -0.127 12.166 -1.456 1.00 87.12 104 ARG A CA 1
ATOM 758 C C . ARG A 1 104 ? 1.158 12.862 -1.905 1.00 87.12 104 ARG A C 1
ATOM 760 O O . ARG A 1 104 ? 1.069 13.952 -2.460 1.00 87.12 104 ARG A O 1
ATOM 767 N N . ALA A 1 105 ? 2.331 12.305 -1.604 1.00 81.69 105 ALA A N 1
ATOM 768 C CA . ALA A 1 105 ? 3.570 12.833 -2.159 1.00 81.69 105 ALA A CA 1
ATOM 769 C C . ALA A 1 105 ? 3.484 12.689 -3.679 1.00 81.69 105 ALA A C 1
ATOM 771 O O . ALA A 1 105 ? 3.183 11.600 -4.142 1.00 81.69 105 ALA A O 1
ATOM 772 N N . ASP A 1 106 ? 3.664 13.769 -4.432 1.00 67.94 106 ASP A N 1
ATOM 773 C CA . ASP A 1 106 ? 3.451 13.735 -5.877 1.00 67.94 106 ASP A CA 1
ATOM 774 C C . ASP A 1 106 ? 4.611 12.981 -6.545 1.00 67.94 106 ASP A C 1
ATOM 776 O O . ASP A 1 106 ? 5.769 13.392 -6.413 1.00 67.94 106 ASP A O 1
ATOM 780 N N . PRO A 1 107 ? 4.360 11.842 -7.201 1.00 63.81 107 PRO A N 1
ATOM 781 C CA . PRO A 1 107 ? 5.358 11.207 -8.029 1.00 63.81 107 PRO A CA 1
ATOM 782 C C . PRO A 1 107 ? 5.322 11.886 -9.397 1.00 63.81 107 PRO A C 1
ATOM 784 O O . PRO A 1 107 ? 4.498 11.509 -10.233 1.00 63.81 107 PRO A O 1
ATOM 787 N N . ASP A 1 108 ? 6.218 12.859 -9.607 1.00 60.06 108 ASP A N 1
ATOM 788 C CA . ASP A 1 108 ? 6.441 13.540 -10.889 1.00 60.06 108 ASP A CA 1
ATOM 789 C C . ASP A 1 108 ? 6.295 12.529 -12.046 1.00 60.06 108 ASP A C 1
ATOM 791 O O . ASP A 1 108 ? 7.112 11.619 -12.214 1.00 60.06 108 ASP A O 1
ATOM 795 N N . SER A 1 109 ? 5.195 12.637 -12.800 1.00 57.25 109 SER A N 1
ATOM 796 C CA . SER A 1 109 ? 4.807 11.735 -13.896 1.00 57.25 109 SER A CA 1
ATOM 797 C C . SER A 1 109 ? 4.428 10.294 -13.492 1.00 57.25 109 SER A C 1
ATOM 799 O O . SER A 1 109 ? 5.187 9.342 -13.708 1.00 57.25 109 SER A O 1
ATOM 801 N N . SER A 1 110 ? 3.228 10.092 -12.935 1.00 68.38 110 SER A N 1
ATOM 802 C CA . SER A 1 110 ? 2.684 8.745 -12.672 1.00 68.38 110 SER A CA 1
ATOM 803 C C . SER A 1 110 ? 1.562 8.328 -13.608 1.00 68.38 110 SER A C 1
ATOM 805 O O . SER A 1 110 ? 0.718 9.132 -14.001 1.00 68.38 110 SER A O 1
ATOM 807 N N . SER A 1 111 ? 1.553 7.036 -13.948 1.00 79.44 111 SER A N 1
ATOM 808 C CA . SER A 1 111 ? 0.534 6.438 -14.806 1.00 79.44 111 SER A CA 1
ATOM 809 C C . SER A 1 111 ? -0.857 6.509 -14.148 1.00 79.44 111 SER A C 1
ATOM 811 O O . SER A 1 111 ? -0.967 6.551 -12.915 1.00 79.44 111 SER A O 1
ATOM 813 N N . PRO A 1 112 ? -1.955 6.501 -14.929 1.00 84.31 112 PRO A N 1
ATOM 814 C CA . PRO A 1 112 ? -3.311 6.526 -14.376 1.00 84.31 112 PRO A CA 1
ATOM 815 C C . PRO A 1 112 ? -3.580 5.345 -13.434 1.00 84.31 112 PRO A C 1
ATOM 817 O O . PRO A 1 112 ? -4.325 5.485 -12.463 1.00 84.31 112 PRO A O 1
ATOM 820 N N . ALA A 1 113 ? -2.937 4.202 -13.676 1.00 85.94 113 ALA A N 1
ATOM 821 C CA . ALA A 1 113 ? -3.056 3.025 -12.833 1.00 85.94 113 ALA A CA 1
ATOM 822 C C . ALA A 1 113 ? -2.402 3.253 -11.459 1.00 85.94 113 ALA A C 1
ATOM 824 O O . ALA A 1 113 ? -3.009 2.954 -10.426 1.00 85.94 113 ALA A O 1
ATOM 825 N N . VAL A 1 114 ? -1.213 3.866 -11.422 1.00 86.19 114 VAL A N 1
ATOM 826 C CA . VAL A 1 114 ? -0.549 4.272 -10.172 1.00 86.19 114 VAL A CA 1
ATOM 827 C C . VAL A 1 114 ? -1.407 5.277 -9.408 1.00 86.19 114 VAL A C 1
ATOM 829 O O . VAL A 1 114 ? -1.662 5.083 -8.222 1.00 86.19 114 VAL A O 1
ATOM 832 N N . SER A 1 115 ? -1.933 6.296 -10.086 1.00 88.19 115 SER A N 1
ATOM 833 C CA . SER A 1 115 ? -2.836 7.281 -9.480 1.00 88.19 115 SER A CA 1
ATOM 834 C C . SER A 1 115 ? -4.085 6.631 -8.879 1.00 88.19 115 SER A C 1
ATOM 836 O O . SER A 1 115 ? -4.436 6.909 -7.733 1.00 88.19 115 SER A O 1
ATOM 838 N N . SER A 1 116 ? -4.729 5.714 -9.606 1.00 89.88 116 SER A N 1
ATOM 839 C CA . SER A 1 116 ? -5.877 4.949 -9.105 1.00 89.88 116 SER A CA 1
ATOM 840 C C . SER A 1 116 ? -5.511 4.096 -7.885 1.00 89.88 116 SER A C 1
ATOM 842 O O . SER A 1 116 ? -6.247 4.079 -6.901 1.00 89.88 116 SER A O 1
ATOM 844 N N . THR A 1 117 ? -4.339 3.465 -7.906 1.00 91.06 117 THR A N 1
ATOM 845 C CA . THR A 1 117 ? -3.812 2.645 -6.804 1.00 91.06 117 THR A CA 1
ATOM 846 C C . THR A 1 117 ? -3.563 3.476 -5.551 1.00 91.06 117 THR A C 1
ATOM 848 O O . THR A 1 117 ? -3.909 3.052 -4.452 1.00 91.06 117 THR A O 1
ATOM 851 N N . ILE A 1 118 ? -3.004 4.679 -5.697 1.00 91.81 118 ILE A N 1
ATOM 852 C CA . ILE A 1 118 ? -2.804 5.616 -4.586 1.00 91.81 118 ILE A CA 1
ATOM 853 C C . ILE A 1 118 ? -4.149 6.037 -3.986 1.00 91.81 118 ILE A C 1
ATOM 855 O O . ILE A 1 118 ? -4.287 6.058 -2.763 1.00 91.81 118 ILE A O 1
ATOM 859 N N . GLN A 1 119 ? -5.139 6.365 -4.822 1.00 92.12 119 GLN A N 1
ATOM 860 C CA . GLN A 1 119 ? -6.471 6.760 -4.353 1.00 92.12 119 GLN A CA 1
ATOM 861 C C . GLN A 1 119 ? -7.169 5.619 -3.611 1.00 92.12 119 GLN A C 1
ATOM 863 O O . GLN A 1 119 ? -7.719 5.832 -2.532 1.00 92.12 119 GLN A O 1
ATOM 868 N N . GLU A 1 120 ? -7.091 4.400 -4.138 1.00 92.94 120 GLU A N 1
ATOM 869 C CA . GLU A 1 120 ? -7.661 3.226 -3.481 1.00 92.94 120 GLU A CA 1
ATOM 870 C C . GLU A 1 120 ? -6.926 2.900 -2.172 1.00 92.94 120 GLU A C 1
ATOM 872 O O . GLU A 1 120 ? -7.559 2.615 -1.158 1.00 92.94 120 GLU A O 1
ATOM 877 N N . ALA A 1 121 ? -5.597 3.036 -2.134 1.00 92.88 121 ALA A N 1
ATOM 878 C CA . ALA A 1 121 ? -4.830 2.898 -0.898 1.00 92.88 121 ALA A CA 1
ATOM 879 C C . ALA A 1 121 ? -5.227 3.959 0.145 1.00 92.88 121 ALA A C 1
ATOM 881 O O . ALA A 1 121 ? -5.391 3.640 1.321 1.00 92.88 121 ALA A O 1
ATOM 882 N N . LEU A 1 122 ? -5.427 5.216 -0.267 1.00 92.81 122 LEU A N 1
ATOM 883 C CA . LEU A 1 122 ? -5.918 6.280 0.615 1.00 92.81 122 LEU A CA 1
ATOM 884 C C . LEU A 1 122 ? -7.314 5.969 1.158 1.00 92.81 122 LEU A C 1
ATOM 886 O O . LEU A 1 122 ? -7.557 6.177 2.346 1.00 92.81 122 LEU A O 1
ATOM 890 N N . ARG A 1 123 ? -8.207 5.457 0.308 1.00 93.88 123 ARG A N 1
ATOM 891 C CA . ARG A 1 123 ? -9.553 5.040 0.702 1.00 93.88 123 ARG A CA 1
ATOM 892 C C . ARG A 1 123 ? -9.501 3.923 1.741 1.00 93.88 123 ARG A C 1
ATOM 894 O O . ARG A 1 123 ? -10.032 4.098 2.831 1.00 93.88 123 ARG A O 1
ATOM 901 N N . ARG A 1 124 ? -8.774 2.837 1.464 1.00 92.75 124 ARG A N 1
ATOM 902 C CA . ARG A 1 124 ? -8.614 1.721 2.412 1.00 92.75 124 ARG A CA 1
ATOM 903 C C . ARG A 1 124 ? -7.976 2.153 3.727 1.00 92.75 124 ARG A C 1
ATOM 905 O O . ARG A 1 124 ? -8.389 1.696 4.788 1.00 92.75 124 ARG A O 1
ATOM 912 N N . ALA A 1 125 ? -6.992 3.050 3.681 1.00 92.44 125 ALA A N 1
ATOM 913 C CA . ALA A 1 125 ? -6.386 3.604 4.887 1.00 92.44 125 ALA A CA 1
ATOM 914 C C . ALA A 1 125 ? -7.383 4.448 5.701 1.00 92.44 125 ALA A C 1
ATOM 916 O O . ALA A 1 125 ? -7.360 4.391 6.930 1.00 92.44 125 ALA A O 1
ATOM 917 N N . ALA A 1 126 ? -8.255 5.219 5.046 1.00 92.50 126 ALA A N 1
ATOM 918 C CA . ALA A 1 126 ? -9.301 5.987 5.716 1.00 92.50 126 ALA A CA 1
ATOM 919 C C . ALA A 1 126 ? -10.358 5.073 6.354 1.00 92.50 126 ALA A C 1
ATOM 921 O O . ALA A 1 126 ? -10.700 5.277 7.518 1.00 92.50 126 ALA A O 1
ATOM 922 N N . ASP A 1 127 ? -10.801 4.040 5.636 1.00 92.38 127 ASP A N 1
ATOM 923 C CA . ASP A 1 127 ? -11.765 3.053 6.133 1.00 92.38 127 ASP A CA 1
ATOM 924 C C . ASP A 1 127 ? -11.193 2.279 7.334 1.00 92.38 127 ASP A C 1
ATOM 926 O O . ASP A 1 127 ? -11.843 2.149 8.371 1.00 92.38 127 ASP A O 1
ATOM 930 N N . ALA A 1 128 ? -9.930 1.846 7.251 1.00 90.94 128 ALA A N 1
ATOM 931 C CA . ALA A 1 128 ? -9.238 1.181 8.353 1.00 90.94 128 ALA A CA 1
ATOM 932 C C . ALA A 1 128 ? -9.025 2.099 9.566 1.00 90.94 128 ALA A C 1
ATOM 934 O O . ALA A 1 128 ? -9.107 1.642 10.704 1.00 90.94 128 ALA A O 1
ATOM 935 N N . TYR A 1 129 ? -8.754 3.390 9.347 1.00 89.94 129 TYR A N 1
ATOM 936 C CA . TYR A 1 129 ? -8.674 4.365 10.434 1.00 89.94 129 TYR A CA 1
ATOM 937 C C . TYR A 1 129 ? -10.035 4.547 11.112 1.00 89.94 129 TYR A C 1
ATOM 939 O O . TYR A 1 129 ? -10.092 4.475 12.334 1.00 89.94 129 TYR A O 1
ATOM 947 N N . ALA A 1 130 ? -11.114 4.707 10.340 1.00 90.88 130 ALA A N 1
ATOM 948 C CA . ALA A 1 130 ? -12.469 4.845 10.869 1.00 90.88 130 ALA A CA 1
ATOM 949 C C . ALA A 1 130 ? -12.929 3.613 11.664 1.00 90.88 130 ALA A C 1
ATOM 951 O O . ALA A 1 130 ? -13.628 3.760 12.657 1.00 90.88 130 ALA A O 1
ATOM 952 N N . ALA A 1 131 ? -12.511 2.408 11.269 1.00 89.12 131 ALA A N 1
ATOM 953 C CA . ALA A 1 131 ? -12.829 1.180 11.997 1.00 89.12 131 ALA A CA 1
ATOM 954 C C . ALA A 1 131 ? -12.081 1.033 13.339 1.00 89.12 131 ALA A C 1
ATOM 956 O O . ALA A 1 131 ? -12.486 0.237 14.183 1.00 89.12 131 ALA A O 1
ATOM 957 N N . LEU A 1 132 ? -10.977 1.766 13.534 1.00 84.94 132 LE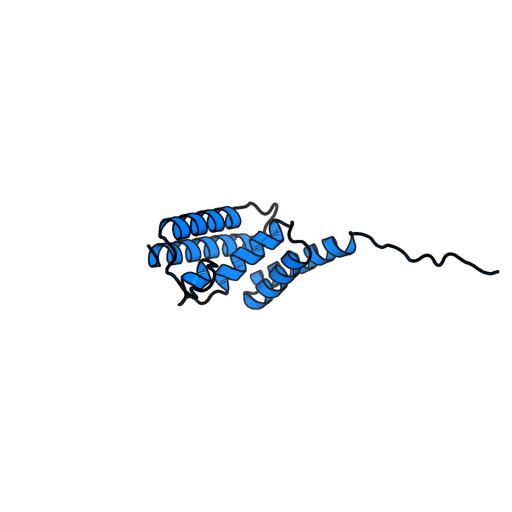U A N 1
ATOM 958 C CA . LEU A 1 132 ? -10.132 1.701 14.734 1.00 84.94 132 LEU A CA 1
ATOM 959 C C . LEU A 1 132 ? -10.297 2.908 15.676 1.00 84.94 132 LEU A C 1
ATOM 961 O O . LEU A 1 132 ? -9.649 2.941 16.725 1.00 84.94 132 LEU A O 1
ATOM 965 N N . THR A 1 133 ? -11.105 3.903 15.299 1.00 83.00 133 THR A N 1
ATOM 966 C CA . THR A 1 133 ? -11.416 5.100 16.103 1.00 83.00 133 THR A CA 1
ATOM 967 C C . THR A 1 133 ? -12.836 5.076 16.617 1.00 83.00 133 THR A C 1
ATOM 969 O O . THR A 1 133 ? -13.012 5.418 17.805 1.00 83.00 133 THR A O 1
#

Secondary structure (DSSP, 8-state):
------------SHHHHHHHHHHHHHHHHHHHTT-HHHHHHHHHHHHHH-TT-HHHHHHHHHHHHHHS-TT-HHHHTTPPP-SS-PPPHHHHHHHHHHHHHHHTS--SS--HHHHHHHHHHHHHHHHHHHHH-

Organism: Zizania palustris (NCBI:txid103762)

Sequence (133 aa):
MPGGPSRAASAPAEGSDDEVSRLLALAETDLEAGRLRAAHKHARRAARLHPASPRAALLLNALSVLVADESSHHATLLLPGSQGSPLSPSALRRHYKSLSKSLRADPDSSSPAVSSTIQEALRRAADAYAALT

pLDDT: mean 82.4, std 15.1, range [41.25, 95.88]